Protein AF-A0A428URS4-F1 (afdb_monomer_lite)

Foldseek 3Di:
DDDDDDDDDDDDDDDDDDDDDDPPDPPDDDPPPDPDDDDDPDDDDDPDDPDPPPPPCPQVVVQVVCVVVVHGDPDGDDDCVVVVVVPDPDPPPD

Sequence (94 aa):
MIPPHSPSAKPIKTHETKPVENHIDDNLIDFDDTPAPVPAPAAAPVPAKPAPVEPVTKQSEIQTLLTSTGKPADGPLIDFTNDLKKELPSTTQQ

pLDDT: mean 70.39, std 11.13, range [43.47, 91.5]

Secondary structure (DSSP, 8-state):
--PPPPP-PPPP----PPPP-----S-PPPSS--PPPP-------PPPPPPP------HHHHHHHHHHTT---SSPPP-HHHHHHHHS------

Organism: NCBI:txid131363

Structure (mmCIF, N/CA/C/O backbone):
data_AF-A0A428URS4-F1
#
_entry.id   AF-A0A428URS4-F1
#
loop_
_atom_site.group_PDB
_atom_site.id
_atom_site.type_symbol
_atom_site.label_atom_id
_atom_site.label_alt_id
_atom_site.label_comp_id
_atom_site.label_asym_id
_atom_site.label_entity_id
_atom_site.label_seq_id
_atom_site.pdbx_PDB_ins_code
_atom_site.Cartn_x
_atom_site.Cartn_y
_atom_site.Cartn_z
_atom_site.occupancy
_atom_site.B_iso_or_equiv
_atom_site.auth_seq_id
_atom_site.auth_comp_id
_atom_site.auth_asym_id
_atom_site.auth_atom_id
_atom_site.pdbx_PDB_model_num
ATOM 1 N N . MET A 1 1 ? 38.561 -21.842 0.990 1.00 51.16 1 MET A N 1
ATOM 2 C CA . MET A 1 1 ? 39.292 -20.771 0.277 1.00 51.16 1 MET A CA 1
ATOM 3 C C . MET A 1 1 ? 38.346 -19.595 0.109 1.00 51.16 1 MET A C 1
ATOM 5 O O . MET A 1 1 ? 37.231 -19.824 -0.337 1.00 51.16 1 MET A O 1
ATOM 9 N N . ILE A 1 2 ? 38.751 -18.388 0.507 1.00 57.81 2 ILE A N 1
ATOM 10 C CA . ILE A 1 2 ? 37.961 -17.152 0.369 1.00 57.81 2 ILE A CA 1
ATOM 11 C C . ILE A 1 2 ? 38.681 -16.275 -0.672 1.00 57.81 2 ILE A C 1
ATOM 13 O O . ILE A 1 2 ? 39.903 -16.144 -0.562 1.00 57.81 2 ILE A O 1
ATOM 17 N N . PRO A 1 3 ? 37.999 -15.715 -1.689 1.00 65.25 3 PRO A N 1
ATOM 18 C CA . PRO A 1 3 ? 38.623 -14.790 -2.637 1.00 65.25 3 PRO A CA 1
ATOM 19 C C . PRO A 1 3 ? 39.042 -13.478 -1.946 1.00 65.25 3 PRO A C 1
ATOM 21 O O . PRO A 1 3 ? 38.308 -13.001 -1.081 1.00 65.25 3 PRO A O 1
ATOM 24 N N . PRO A 1 4 ? 40.182 -12.859 -2.307 1.00 69.62 4 PRO A N 1
ATOM 25 C CA . PRO A 1 4 ? 40.556 -11.565 -1.746 1.00 69.62 4 PRO A CA 1
ATOM 26 C C . PRO A 1 4 ? 39.610 -10.468 -2.250 1.00 69.62 4 PRO A C 1
ATOM 28 O O . PRO A 1 4 ? 39.309 -10.388 -3.440 1.00 69.62 4 PRO A O 1
ATOM 31 N N . HIS A 1 5 ? 39.170 -9.590 -1.350 1.00 61.25 5 HIS A N 1
ATOM 32 C CA . HIS A 1 5 ? 38.468 -8.366 -1.729 1.00 61.25 5 HIS A CA 1
ATOM 33 C C . HIS A 1 5 ? 39.480 -7.348 -2.278 1.00 61.25 5 HIS A C 1
ATOM 35 O O . HIS A 1 5 ? 40.431 -6.980 -1.588 1.00 61.25 5 HIS A O 1
ATOM 41 N N . SER A 1 6 ? 39.287 -6.882 -3.516 1.00 64.62 6 SER A N 1
ATOM 42 C CA . SER A 1 6 ? 40.034 -5.740 -4.058 1.00 64.62 6 SER A CA 1
ATOM 43 C C . SER A 1 6 ? 39.653 -4.456 -3.313 1.00 64.62 6 SER A C 1
ATOM 45 O O . SER A 1 6 ? 38.459 -4.201 -3.135 1.00 64.62 6 SER A O 1
ATOM 47 N N . PRO A 1 7 ? 40.613 -3.602 -2.917 1.00 68.94 7 PRO A N 1
ATOM 48 C CA . PRO A 1 7 ? 40.289 -2.275 -2.436 1.00 68.94 7 PRO A CA 1
ATOM 49 C C . PRO A 1 7 ? 40.116 -1.320 -3.624 1.00 68.94 7 PRO A C 1
ATOM 51 O O . PRO A 1 7 ? 40.767 -1.462 -4.657 1.00 68.94 7 PRO A O 1
ATOM 54 N N . SER A 1 8 ? 39.331 -0.269 -3.393 1.00 57.00 8 SER A N 1
ATOM 55 C CA . SER A 1 8 ? 39.307 0.991 -4.150 1.00 57.00 8 SER A CA 1
ATOM 56 C C . SER A 1 8 ? 38.220 1.137 -5.224 1.00 57.00 8 SER A C 1
ATOM 58 O O . SER A 1 8 ? 38.452 0.987 -6.420 1.00 57.00 8 SER A O 1
ATOM 60 N N . ALA A 1 9 ? 37.046 1.597 -4.785 1.00 63.44 9 ALA A N 1
ATOM 61 C CA . ALA A 1 9 ? 36.279 2.572 -5.554 1.00 63.44 9 ALA A CA 1
ATOM 62 C C . ALA A 1 9 ? 3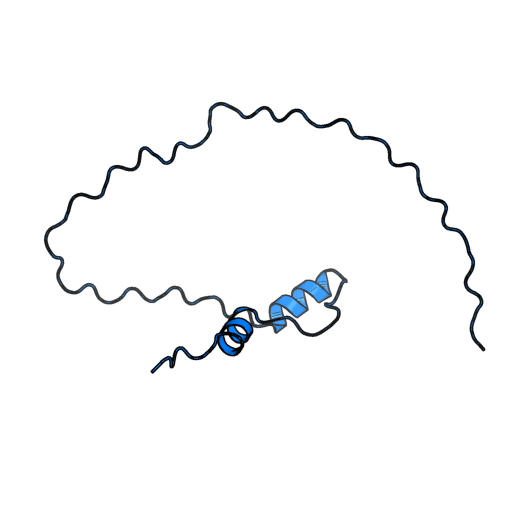6.648 3.973 -5.036 1.00 63.44 9 ALA A C 1
ATOM 64 O O . ALA A 1 9 ? 36.526 4.251 -3.843 1.00 63.44 9 ALA A O 1
ATOM 65 N N . LYS A 1 10 ? 37.148 4.847 -5.916 1.00 66.25 10 LYS A N 1
ATOM 66 C CA . LYS A 1 10 ? 37.402 6.259 -5.590 1.00 66.25 10 LYS A CA 1
ATOM 67 C C . LYS A 1 10 ? 36.056 6.996 -5.501 1.00 66.25 10 LYS A C 1
ATOM 69 O O . LYS A 1 10 ? 35.224 6.781 -6.384 1.00 66.25 10 LYS A O 1
ATOM 74 N N . PRO A 1 11 ? 35.829 7.872 -4.506 1.00 59.25 11 PRO A N 1
ATOM 75 C CA . PRO A 1 11 ? 34.612 8.667 -4.455 1.00 59.25 11 PRO A CA 1
ATOM 76 C C . PRO A 1 11 ? 34.584 9.646 -5.632 1.00 59.25 11 PRO A C 1
ATOM 78 O O . PRO A 1 11 ? 35.534 10.388 -5.891 1.00 59.25 11 PRO A O 1
ATOM 81 N N . ILE A 1 12 ? 33.479 9.599 -6.366 1.00 62.09 12 ILE A N 1
ATOM 82 C CA . ILE A 1 12 ? 33.143 10.503 -7.461 1.00 62.09 12 ILE A CA 1
ATOM 83 C C . ILE A 1 12 ? 32.886 11.879 -6.835 1.00 62.09 12 ILE A C 1
ATOM 85 O O . ILE A 1 12 ? 32.138 11.977 -5.864 1.00 62.09 12 ILE A O 1
ATOM 89 N N . LYS A 1 13 ? 33.522 12.939 -7.350 1.00 57.62 13 LYS A N 1
ATOM 90 C CA . LYS A 1 13 ? 33.259 14.314 -6.901 1.00 57.62 13 LYS A CA 1
ATOM 91 C C . LYS A 1 13 ? 31.799 14.662 -7.193 1.00 57.62 13 LYS A C 1
ATOM 93 O O . LYS A 1 13 ? 31.408 14.752 -8.353 1.00 57.62 13 LYS A O 1
ATOM 98 N N . THR A 1 14 ? 31.021 14.864 -6.138 1.00 59.94 14 THR A N 1
ATOM 99 C CA . THR A 1 14 ? 29.668 15.414 -6.201 1.00 59.94 14 THR A CA 1
ATOM 100 C C . THR A 1 14 ? 29.736 16.820 -6.791 1.00 59.94 14 THR A C 1
ATOM 102 O O . THR A 1 14 ? 30.395 17.695 -6.234 1.00 59.94 14 THR A O 1
ATOM 105 N N . HIS A 1 15 ? 29.096 17.035 -7.939 1.00 62.91 15 HIS A N 1
ATOM 106 C CA . HIS A 1 15 ? 28.843 18.378 -8.446 1.00 62.91 15 HIS A CA 1
ATOM 107 C C . HIS A 1 15 ? 27.792 19.033 -7.543 1.00 62.91 15 HIS A C 1
ATOM 109 O O . HIS A 1 15 ? 26.689 18.507 -7.411 1.00 62.91 15 HIS A O 1
ATOM 115 N N . GLU A 1 16 ? 28.135 20.158 -6.911 1.00 59.22 16 GLU A N 1
ATOM 116 C CA . GLU A 1 16 ? 27.172 20.998 -6.197 1.00 59.22 16 GLU A CA 1
ATOM 117 C C . GLU A 1 16 ? 26.128 21.523 -7.188 1.00 59.22 16 GLU A C 1
ATOM 119 O O . GLU A 1 16 ? 26.395 22.401 -8.012 1.00 59.22 16 GLU A O 1
ATOM 124 N N . THR A 1 17 ? 24.919 20.973 -7.124 1.00 64.31 17 THR A N 1
ATOM 125 C CA . THR A 1 17 ? 23.741 21.586 -7.732 1.00 64.31 17 THR A CA 1
ATOM 126 C C . THR A 1 17 ? 23.329 22.770 -6.867 1.00 64.31 17 THR A C 1
ATOM 128 O O . THR A 1 17 ? 23.053 22.600 -5.679 1.00 64.31 17 THR A O 1
ATOM 131 N N . LYS A 1 18 ? 23.295 23.970 -7.456 1.00 69.56 18 LYS A N 1
ATOM 132 C CA . LYS A 1 18 ? 22.771 25.169 -6.791 1.00 69.56 18 LYS A CA 1
ATOM 133 C C . LYS A 1 18 ? 21.330 24.916 -6.316 1.00 69.56 18 LYS A C 1
ATOM 135 O O . LYS A 1 18 ? 20.592 24.244 -7.041 1.00 69.56 18 LYS A O 1
ATOM 140 N N . PRO A 1 19 ? 20.914 25.446 -5.151 1.00 65.75 19 PRO A N 1
ATOM 141 C CA . PRO A 1 19 ? 19.531 25.342 -4.705 1.00 65.75 19 PRO A CA 1
ATOM 142 C C . PRO A 1 19 ? 18.605 25.974 -5.747 1.00 65.75 19 PRO A C 1
ATOM 144 O O . PRO A 1 19 ? 18.862 27.086 -6.208 1.00 65.75 19 PRO A O 1
ATOM 147 N N . VAL A 1 20 ? 17.553 25.255 -6.129 1.00 70.81 20 VAL A N 1
ATOM 148 C CA . VAL A 1 20 ? 16.448 25.816 -6.911 1.00 70.81 20 VAL A CA 1
ATOM 149 C C . VAL A 1 20 ? 15.686 26.778 -6.002 1.00 70.81 20 VAL A C 1
ATOM 151 O O . VAL A 1 20 ? 15.321 26.423 -4.883 1.00 70.81 20 VAL A O 1
ATOM 154 N N . GLU A 1 21 ? 15.489 28.007 -6.466 1.00 70.88 21 GLU A N 1
ATOM 155 C CA . GLU A 1 21 ? 14.704 29.026 -5.775 1.00 70.88 21 GLU A CA 1
ATOM 156 C C . GLU A 1 21 ? 13.217 28.653 -5.846 1.00 70.88 21 GLU A C 1
ATOM 158 O O . GLU A 1 21 ? 12.619 28.661 -6.924 1.00 70.88 21 GLU A O 1
ATOM 163 N N . ASN A 1 22 ? 12.627 28.291 -4.704 1.00 64.94 22 ASN A N 1
ATOM 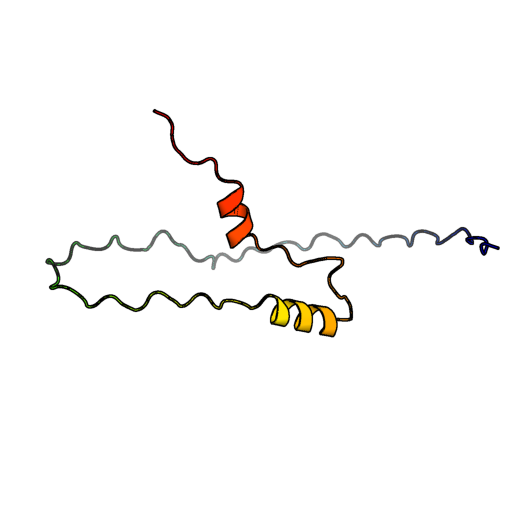164 C CA . ASN A 1 22 ? 11.195 28.020 -4.601 1.00 64.94 22 ASN A CA 1
ATOM 165 C C . ASN A 1 22 ? 10.422 29.335 -4.773 1.00 64.94 22 ASN A C 1
ATOM 167 O O . ASN A 1 22 ? 10.314 30.121 -3.834 1.00 64.94 22 ASN A O 1
ATOM 171 N N . HIS A 1 23 ? 9.871 29.554 -5.964 1.00 66.25 23 HIS A N 1
ATOM 172 C CA . HIS A 1 23 ? 8.831 30.552 -6.177 1.00 66.25 23 HIS A CA 1
ATOM 173 C C . HIS A 1 23 ? 7.520 29.955 -5.667 1.00 66.25 23 HIS A C 1
ATOM 175 O O . HIS A 1 23 ? 6.920 29.098 -6.310 1.00 66.25 23 HIS A O 1
ATOM 181 N N . ILE A 1 24 ? 7.139 30.331 -4.449 1.00 71.25 24 ILE A N 1
ATOM 182 C CA . ILE A 1 24 ? 5.831 29.999 -3.886 1.00 71.25 24 ILE A CA 1
ATOM 183 C C . ILE A 1 24 ? 4.849 30.984 -4.519 1.00 71.25 24 ILE A C 1
ATOM 185 O O . ILE A 1 24 ? 4.851 32.158 -4.164 1.00 71.25 24 ILE A O 1
ATOM 189 N N . ASP A 1 25 ? 4.097 30.533 -5.521 1.00 71.31 25 ASP A N 1
ATOM 190 C CA . ASP A 1 25 ? 3.072 31.354 -6.162 1.00 71.31 25 ASP A CA 1
ATOM 191 C C . ASP A 1 25 ? 1.970 31.700 -5.146 1.00 71.31 25 ASP A C 1
ATOM 193 O O . ASP A 1 25 ? 1.530 30.830 -4.394 1.00 71.31 25 ASP A O 1
ATOM 197 N N . ASP A 1 26 ? 1.451 32.931 -5.178 1.00 66.88 26 ASP A N 1
ATOM 198 C CA . ASP A 1 26 ? 0.351 33.420 -4.319 1.00 66.88 26 ASP A CA 1
ATOM 199 C C . ASP A 1 26 ? -0.998 32.684 -4.532 1.00 66.88 26 ASP A C 1
ATOM 201 O O . ASP A 1 26 ? -2.019 33.049 -3.957 1.00 66.88 26 ASP A O 1
ATOM 205 N N . ASN A 1 27 ? -1.021 31.620 -5.340 1.00 69.38 27 ASN A N 1
ATOM 206 C CA . ASN A 1 27 ? -2.176 30.748 -5.577 1.00 69.38 27 ASN A CA 1
ATOM 207 C C . ASN A 1 27 ? -2.252 29.583 -4.568 1.00 69.38 27 ASN A C 1
ATOM 209 O O . ASN A 1 27 ? -2.699 28.485 -4.913 1.00 69.38 27 ASN A O 1
ATOM 213 N N . LEU A 1 28 ? -1.772 29.777 -3.338 1.00 80.12 28 LEU A N 1
ATOM 214 C CA . LEU A 1 28 ? -1.917 28.776 -2.284 1.00 80.12 28 LEU A CA 1
ATOM 215 C C . LEU A 1 28 ? -3.387 28.694 -1.855 1.00 80.12 28 LEU A C 1
ATOM 217 O O . LEU A 1 28 ? -4.040 29.707 -1.625 1.00 80.12 28 LEU A O 1
ATOM 221 N N . ILE A 1 29 ? -3.904 27.468 -1.777 1.00 76.25 29 ILE A N 1
ATOM 222 C CA . ILE A 1 29 ? -5.271 27.184 -1.328 1.00 76.25 29 ILE A CA 1
ATOM 223 C C . ILE A 1 29 ? -5.400 27.629 0.132 1.00 76.25 29 ILE A C 1
ATOM 225 O O . ILE A 1 29 ? -4.728 27.073 1.002 1.00 76.25 29 ILE A O 1
ATOM 229 N N . ASP A 1 30 ? -6.266 28.610 0.382 1.00 72.56 30 ASP A N 1
ATOM 230 C CA . ASP A 1 30 ? -6.627 29.051 1.727 1.00 72.56 30 ASP A CA 1
ATOM 231 C C . ASP A 1 30 ? -7.742 28.149 2.280 1.00 72.56 30 ASP A C 1
ATOM 233 O O . ASP A 1 30 ? -8.796 27.983 1.661 1.00 72.56 30 ASP A O 1
ATOM 237 N N . PHE A 1 31 ? -7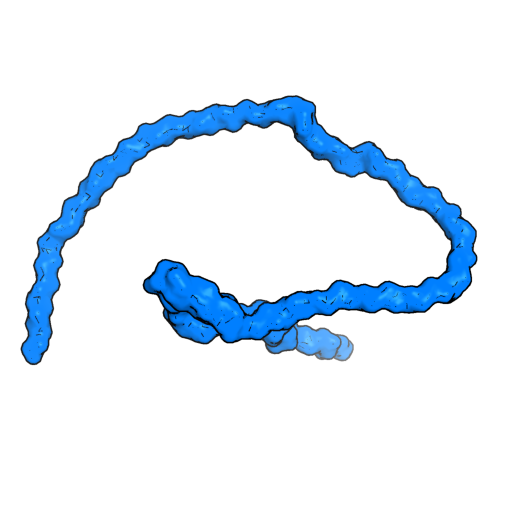.483 27.506 3.418 1.00 72.19 31 PHE A N 1
ATOM 238 C CA . PHE A 1 31 ? -8.414 26.570 4.055 1.00 72.19 31 PHE A CA 1
ATOM 239 C C . PHE A 1 31 ? -9.297 27.241 5.113 1.00 72.19 31 PHE A C 1
ATOM 241 O O . PHE A 1 31 ? -10.177 26.575 5.660 1.00 72.19 31 PHE A O 1
ATOM 248 N N . ASP A 1 32 ? -9.099 28.532 5.393 1.00 69.19 32 ASP A N 1
ATOM 249 C CA . ASP A 1 32 ? -9.886 29.244 6.404 1.00 69.19 32 ASP A CA 1
ATOM 250 C C . ASP A 1 32 ? -11.275 29.689 5.904 1.00 69.19 32 ASP A C 1
ATOM 252 O O . ASP A 1 32 ? -12.130 30.039 6.717 1.00 69.19 32 ASP A O 1
ATOM 256 N N . ASP A 1 33 ? -11.570 29.596 4.600 1.00 65.06 33 ASP A N 1
ATOM 257 C CA . ASP A 1 33 ? -12.872 29.993 4.030 1.00 65.06 33 ASP A CA 1
ATOM 258 C C . ASP A 1 33 ? -13.894 28.837 3.957 1.00 65.06 33 ASP A C 1
ATOM 260 O O . ASP A 1 33 ? -14.735 28.752 3.058 1.00 65.06 33 ASP A O 1
ATOM 264 N N . THR A 1 34 ? -13.834 27.893 4.903 1.00 69.06 34 THR A N 1
ATOM 265 C CA . THR A 1 34 ? -14.927 26.927 5.095 1.00 69.06 34 THR A CA 1
ATOM 266 C C . THR A 1 34 ? -15.971 27.498 6.056 1.00 69.06 34 THR A C 1
ATOM 268 O O . THR A 1 34 ? -15.700 27.588 7.257 1.00 69.06 34 THR A O 1
ATOM 271 N N . PRO A 1 35 ? -17.186 27.856 5.595 1.00 66.06 35 PRO A N 1
ATOM 272 C CA . PRO A 1 35 ? -18.234 28.303 6.500 1.00 66.06 35 PRO A CA 1
ATOM 273 C C . PRO A 1 35 ? -18.614 27.166 7.452 1.00 66.06 35 PRO A C 1
ATOM 275 O O . PRO A 1 35 ? -18.865 26.033 7.030 1.00 66.06 35 PRO A O 1
ATOM 278 N N . ALA A 1 36 ? -18.666 27.475 8.750 1.00 68.75 36 ALA A N 1
ATOM 279 C CA . ALA A 1 36 ? -19.061 26.517 9.774 1.00 68.75 36 ALA A CA 1
ATOM 280 C C . ALA A 1 36 ? -20.457 25.936 9.456 1.00 68.75 36 ALA A C 1
ATOM 282 O O . ALA A 1 36 ? -21.375 26.693 9.120 1.00 68.75 36 ALA A O 1
ATOM 283 N N . PRO A 1 37 ? -20.651 24.608 9.553 1.00 64.62 37 PRO A N 1
ATOM 284 C CA . PRO A 1 37 ? -21.919 23.986 9.203 1.00 64.62 37 PRO A CA 1
ATOM 285 C C . PRO A 1 37 ? -23.036 24.469 10.138 1.00 64.62 37 PRO A C 1
ATOM 287 O O . PRO A 1 37 ? -22.948 24.356 11.361 1.00 64.62 37 PRO A O 1
ATOM 290 N N . VAL A 1 38 ? -24.107 25.001 9.546 1.00 66.62 38 VAL A N 1
ATOM 291 C CA . VAL A 1 38 ? -25.330 25.398 10.257 1.00 66.62 38 VAL A CA 1
ATOM 292 C C . VAL A 1 38 ? -26.023 24.135 10.794 1.00 66.62 38 VAL A C 1
ATOM 294 O O . VAL A 1 38 ? -26.131 23.156 10.049 1.00 66.62 38 VAL A O 1
ATOM 297 N N . PRO A 1 39 ? -26.526 24.109 12.045 1.00 58.50 39 PRO A N 1
ATOM 298 C CA . PRO A 1 39 ? -27.201 22.928 12.576 1.00 58.50 39 PRO A CA 1
ATOM 299 C C . PRO A 1 39 ? -28.483 22.631 11.785 1.00 58.50 39 PRO A C 1
ATOM 301 O O . PRO A 1 39 ? -29.427 23.421 11.793 1.00 58.50 39 PRO A O 1
ATOM 304 N N . ALA A 1 40 ? -28.519 21.491 11.094 1.00 61.75 40 ALA A N 1
ATOM 305 C CA . ALA A 1 40 ? -29.710 21.000 10.403 1.00 61.75 40 ALA A CA 1
ATOM 306 C C . ALA A 1 40 ? -30.682 20.313 11.391 1.00 61.75 40 ALA A C 1
ATOM 308 O O . ALA A 1 40 ? -30.229 19.744 12.390 1.00 61.75 40 ALA A O 1
ATOM 309 N N . PRO A 1 41 ? -32.008 20.315 11.136 1.00 59.03 41 PRO A N 1
ATOM 310 C CA . PRO A 1 41 ? -32.972 19.585 11.961 1.00 59.03 41 PRO A CA 1
ATOM 311 C C . PRO A 1 41 ? -32.659 18.083 11.981 1.00 59.03 41 PRO A C 1
ATOM 313 O O . PRO A 1 41 ? -32.248 17.522 10.965 1.00 59.03 41 PRO A O 1
ATOM 316 N N . ALA A 1 42 ? -32.867 17.440 13.135 1.00 58.69 42 ALA A N 1
ATOM 317 C CA . ALA A 1 42 ? -32.527 16.039 13.378 1.00 58.69 42 ALA A CA 1
ATOM 318 C C . ALA A 1 42 ? -33.085 15.104 12.288 1.00 58.69 42 ALA A C 1
ATOM 320 O O . ALA A 1 42 ? -34.297 14.931 12.150 1.00 58.69 42 ALA A O 1
ATOM 321 N N . ALA A 1 43 ? -32.179 14.503 11.516 1.00 59.38 43 ALA A N 1
ATOM 322 C CA . ALA A 1 43 ? -32.513 13.537 10.483 1.00 59.38 43 ALA A CA 1
ATOM 323 C C . ALA A 1 43 ? -32.960 12.203 11.105 1.00 59.38 43 ALA A C 1
ATOM 325 O O . ALA A 1 43 ? -32.371 11.719 12.074 1.00 59.38 43 ALA A O 1
ATOM 326 N N . ALA A 1 44 ? -33.993 11.602 10.511 1.00 64.81 44 ALA A N 1
ATOM 327 C CA . ALA A 1 44 ? -34.407 10.220 10.749 1.00 64.81 44 ALA A CA 1
ATOM 328 C C . ALA A 1 44 ? -33.229 9.235 10.545 1.00 64.81 44 ALA A C 1
ATOM 330 O O . ALA A 1 44 ? -32.259 9.593 9.871 1.00 64.81 44 ALA A O 1
ATOM 331 N N . PRO A 1 45 ? -33.289 8.000 11.091 1.00 52.94 45 PRO A N 1
ATOM 332 C CA . PRO A 1 45 ? -32.148 7.090 11.116 1.00 52.94 45 PRO A CA 1
ATOM 333 C C . PRO A 1 45 ? -31.682 6.791 9.692 1.00 52.94 45 PRO A C 1
ATOM 335 O O . PRO A 1 45 ? -32.372 6.127 8.919 1.00 52.94 45 PRO A O 1
ATOM 338 N N . VAL A 1 46 ? -30.510 7.309 9.341 1.00 60.62 46 VAL A N 1
ATOM 339 C CA . VAL A 1 46 ? -29.863 7.025 8.064 1.00 60.62 46 VAL A CA 1
ATOM 340 C C . VAL A 1 46 ? -29.332 5.593 8.157 1.00 60.62 46 VAL A C 1
ATOM 342 O O . VAL A 1 46 ? -28.589 5.303 9.100 1.00 60.62 46 VAL A O 1
ATOM 345 N N . PRO A 1 47 ? -29.693 4.668 7.248 1.00 61.97 47 PRO A N 1
ATOM 346 C CA . PRO A 1 47 ? -29.070 3.353 7.230 1.0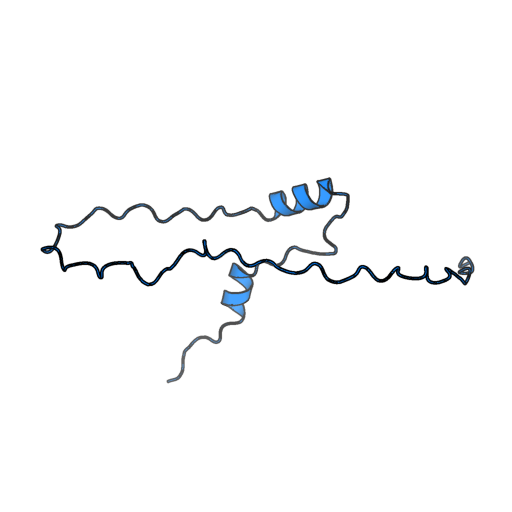0 61.97 47 PRO A CA 1
ATOM 347 C C . PRO A 1 47 ? -27.561 3.540 7.060 1.00 61.97 47 PRO A C 1
ATOM 349 O O . PRO A 1 47 ? -27.115 4.294 6.193 1.00 61.97 47 PRO A O 1
ATOM 352 N N . ALA A 1 48 ? -26.792 2.903 7.944 1.00 63.81 48 ALA A N 1
ATOM 353 C CA . ALA A 1 48 ? -25.347 3.051 8.010 1.00 63.81 48 ALA A CA 1
ATOM 354 C C . ALA A 1 48 ? -24.731 2.849 6.619 1.00 63.81 48 ALA A C 1
ATOM 356 O O . ALA A 1 48 ? -24.824 1.771 6.029 1.00 63.81 48 ALA A O 1
ATOM 357 N N . LYS A 1 49 ? -24.103 3.906 6.095 1.00 60.88 49 LYS A N 1
ATOM 358 C CA . LYS A 1 49 ? -23.225 3.814 4.930 1.00 60.88 49 LYS A CA 1
ATOM 359 C C . LYS A 1 49 ? -22.191 2.720 5.232 1.00 60.88 49 LYS A C 1
ATOM 361 O O . LYS A 1 49 ? -21.585 2.785 6.304 1.00 60.88 49 LYS A O 1
ATOM 366 N N . PRO A 1 50 ? -21.982 1.731 4.343 1.00 61.72 50 PRO A N 1
ATOM 367 C CA . PRO A 1 50 ? -20.928 0.747 4.535 1.00 61.72 50 PRO A CA 1
ATOM 368 C C . PRO A 1 50 ? -19.613 1.481 4.789 1.00 61.72 50 PRO A C 1
ATOM 370 O O . PRO A 1 50 ? -19.268 2.401 4.039 1.00 61.72 50 PRO A O 1
ATOM 373 N N . ALA A 1 51 ? -18.918 1.116 5.867 1.00 66.44 51 ALA A N 1
ATOM 374 C CA . ALA A 1 51 ? -17.567 1.601 6.103 1.00 66.44 51 ALA A CA 1
ATOM 375 C C . ALA A 1 51 ? -16.729 1.331 4.840 1.00 66.44 51 ALA A C 1
ATOM 377 O O . ALA A 1 51 ? -16.922 0.277 4.220 1.00 66.44 51 ALA A O 1
ATOM 378 N N . PRO A 1 52 ? -15.839 2.252 4.423 1.00 60.97 52 PRO A N 1
ATOM 379 C CA . PRO A 1 52 ? -14.868 1.951 3.384 1.00 60.97 52 PRO A CA 1
ATOM 380 C C . PRO A 1 52 ? -14.185 0.638 3.751 1.00 60.97 52 PRO A C 1
ATOM 382 O O . PRO A 1 52 ? -13.596 0.519 4.823 1.00 60.97 52 PRO A O 1
ATOM 385 N N . VAL A 1 53 ? -14.352 -0.372 2.901 1.00 59.97 53 VAL A N 1
ATOM 386 C CA . VAL A 1 53 ? -13.639 -1.632 3.057 1.00 59.97 53 VAL A CA 1
ATOM 387 C C . VAL A 1 53 ? -12.190 -1.263 2.795 1.00 59.97 53 VAL A C 1
ATOM 389 O O . VAL A 1 53 ? -11.825 -1.014 1.645 1.00 59.97 53 VAL A O 1
ATOM 392 N N . GLU A 1 54 ? -11.396 -1.103 3.854 1.00 58.38 54 GLU A N 1
ATOM 393 C CA . GLU A 1 54 ? -9.960 -0.922 3.695 1.00 58.38 54 GLU A CA 1
ATOM 394 C C . GLU A 1 54 ? -9.482 -2.067 2.803 1.00 58.38 54 GLU A C 1
ATOM 396 O O . GLU A 1 54 ? -9.826 -3.228 3.074 1.00 58.38 54 GLU A O 1
ATOM 401 N N . PRO A 1 55 ? -8.778 -1.782 1.694 1.00 56.50 55 PRO A N 1
ATOM 402 C CA . PRO A 1 55 ? -8.203 -2.848 0.913 1.00 56.50 55 PRO A CA 1
ATOM 403 C C . PRO A 1 55 ? -7.251 -3.555 1.863 1.00 56.50 55 PRO A C 1
ATOM 405 O O . PRO A 1 55 ? -6.221 -3.012 2.253 1.00 56.50 55 PRO A O 1
ATOM 408 N N . VAL A 1 56 ? -7.633 -4.762 2.274 1.00 59.47 56 VAL A N 1
ATOM 409 C CA . VAL A 1 56 ? -6.719 -5.723 2.867 1.00 59.47 56 VAL A CA 1
ATOM 410 C C . VAL A 1 56 ? -5.741 -6.018 1.743 1.00 59.47 56 VAL A C 1
ATOM 412 O O . VAL A 1 56 ? -5.946 -6.946 0.959 1.00 59.47 56 VAL A O 1
ATOM 415 N N . THR A 1 57 ? -4.740 -5.157 1.575 1.00 59.62 57 THR A N 1
ATOM 416 C CA . THR A 1 57 ? -3.607 -5.369 0.692 1.00 59.62 57 THR A CA 1
ATOM 417 C C . THR A 1 57 ? -2.906 -6.572 1.276 1.00 59.62 57 THR A C 1
ATOM 419 O O . THR A 1 57 ? -2.105 -6.501 2.206 1.00 59.62 57 THR A O 1
ATOM 422 N N . LYS A 1 58 ? -3.333 -7.737 0.788 1.00 70.69 58 LYS A N 1
ATOM 423 C CA . LYS A 1 58 ? -2.776 -9.031 1.137 1.00 70.69 58 LYS A CA 1
ATOM 424 C C . LYS A 1 58 ? -1.285 -8.864 0.930 1.00 70.69 58 LYS A C 1
ATOM 426 O O . LYS A 1 58 ? -0.869 -8.540 -0.177 1.00 70.69 58 LYS A O 1
ATOM 431 N N . GLN A 1 59 ? -0.483 -9.049 1.971 1.00 76.50 59 GLN A N 1
ATOM 432 C CA . GLN A 1 59 ? 0.973 -8.872 1.929 1.00 76.50 59 GLN A CA 1
ATOM 433 C C . GLN A 1 59 ? 1.635 -9.544 0.704 1.00 76.50 59 GLN A C 1
ATOM 435 O O . GLN A 1 59 ? 2.710 -9.137 0.272 1.00 76.50 59 GLN A O 1
ATOM 440 N N . SER A 1 60 ? 0.985 -10.555 0.119 1.00 79.88 60 SER A N 1
ATOM 441 C CA . SER A 1 60 ? 1.330 -11.182 -1.159 1.00 79.88 60 SER A CA 1
ATOM 442 C C . SER A 1 60 ? 1.393 -10.226 -2.359 1.00 79.88 60 SER A C 1
ATOM 444 O O . SER A 1 60 ? 2.268 -10.374 -3.207 1.00 79.88 60 SER A O 1
ATOM 446 N N . GLU A 1 61 ? 0.486 -9.257 -2.467 1.00 86.44 61 GLU A N 1
ATOM 447 C CA . GLU A 1 61 ? 0.445 -8.294 -3.574 1.00 86.44 61 GLU A CA 1
ATOM 448 C C . GLU A 1 61 ? 1.632 -7.332 -3.500 1.00 86.44 61 GLU A C 1
ATOM 450 O O . GLU A 1 61 ? 2.352 -7.155 -4.479 1.00 86.44 61 GLU A O 1
ATOM 455 N N . ILE A 1 62 ? 1.914 -6.808 -2.306 1.00 84.75 62 ILE A N 1
ATOM 456 C CA . ILE A 1 62 ? 3.071 -5.940 -2.064 1.00 84.75 62 ILE A CA 1
ATOM 457 C C . ILE A 1 62 ? 4.376 -6.707 -2.326 1.00 84.75 62 ILE A C 1
ATOM 459 O O . ILE A 1 62 ? 5.264 -6.192 -2.999 1.00 84.75 62 ILE A O 1
ATOM 463 N N . GLN A 1 63 ? 4.482 -7.965 -1.881 1.00 84.25 63 GLN A N 1
ATOM 464 C CA . GLN A 1 63 ? 5.633 -8.821 -2.203 1.00 84.25 63 GLN A CA 1
ATOM 465 C C . GLN A 1 63 ? 5.793 -9.046 -3.711 1.00 84.25 63 GLN A C 1
ATOM 467 O O . GLN A 1 63 ? 6.913 -9.005 -4.221 1.00 84.25 63 GLN A O 1
ATOM 472 N N . THR A 1 64 ? 4.688 -9.246 -4.432 1.00 89.06 64 THR A N 1
ATOM 473 C CA . THR A 1 64 ? 4.700 -9.412 -5.893 1.00 89.06 64 THR A CA 1
ATOM 474 C C . THR A 1 64 ? 5.214 -8.148 -6.579 1.00 89.06 64 THR A C 1
ATOM 476 O O . THR A 1 64 ? 6.098 -8.227 -7.433 1.00 89.06 64 THR A O 1
ATOM 479 N N . LEU A 1 65 ? 4.734 -6.974 -6.160 1.00 89.50 65 LEU A N 1
ATOM 480 C CA . LEU A 1 65 ? 5.197 -5.688 -6.679 1.00 89.50 65 LEU A CA 1
ATOM 481 C C . LEU A 1 65 ? 6.684 -5.466 -6.385 1.00 89.50 65 LEU A C 1
ATOM 483 O O . LEU A 1 65 ? 7.442 -5.176 -7.307 1.00 89.50 65 LEU A O 1
ATOM 487 N N . LEU A 1 66 ? 7.139 -5.683 -5.150 1.00 88.69 66 LEU A N 1
ATOM 488 C CA . LEU A 1 66 ? 8.556 -5.547 -4.788 1.00 88.69 66 LEU A CA 1
ATOM 489 C C . LEU A 1 66 ? 9.445 -6.491 -5.606 1.00 88.69 66 LEU A C 1
ATOM 491 O O . LEU A 1 66 ? 10.458 -6.067 -6.163 1.00 88.69 66 LEU A O 1
ATOM 495 N N . THR A 1 67 ? 9.012 -7.738 -5.789 1.00 87.94 67 THR A N 1
ATOM 496 C CA . THR A 1 67 ? 9.715 -8.709 -6.638 1.00 87.94 67 THR A CA 1
ATOM 497 C C . THR A 1 67 ? 9.793 -8.229 -8.090 1.00 87.94 67 THR A C 1
ATOM 499 O O . THR A 1 67 ? 10.847 -8.338 -8.715 1.00 87.94 67 THR A O 1
ATOM 502 N N . SER A 1 68 ? 8.724 -7.618 -8.614 1.00 91.50 68 SER A N 1
ATOM 503 C CA . SER A 1 68 ? 8.698 -7.063 -9.976 1.00 91.50 68 SER A CA 1
ATOM 504 C C . SER A 1 68 ? 9.663 -5.887 -10.183 1.00 91.50 68 SER A C 1
ATOM 506 O O . SER A 1 68 ? 10.162 -5.701 -11.289 1.00 91.50 68 SER A O 1
ATOM 508 N N . THR A 1 69 ? 10.006 -5.141 -9.123 1.00 89.25 69 THR A N 1
ATOM 509 C CA . THR A 1 69 ? 11.023 -4.071 -9.183 1.00 89.25 69 THR A CA 1
ATOM 510 C C . THR A 1 69 ? 12.464 -4.598 -9.228 1.00 89.25 69 THR A C 1
ATOM 512 O O . THR A 1 69 ? 13.411 -3.814 -9.297 1.00 89.25 69 THR A O 1
ATOM 515 N N . GLY A 1 70 ? 12.655 -5.922 -9.153 1.00 87.31 70 GLY A N 1
ATOM 516 C CA . GLY A 1 70 ? 13.970 -6.558 -9.053 1.00 87.31 70 GLY A CA 1
ATOM 517 C C . GLY A 1 70 ? 14.627 -6.401 -7.679 1.00 87.31 70 GLY A C 1
ATOM 518 O O . GLY A 1 70 ? 15.774 -6.809 -7.500 1.00 87.31 70 GLY A O 1
ATOM 519 N N . LYS A 1 71 ? 13.913 -5.820 -6.706 1.00 83.75 71 LYS A N 1
ATOM 520 C CA . LYS A 1 71 ? 14.342 -5.670 -5.314 1.00 83.75 71 LYS A CA 1
ATOM 521 C C . LYS A 1 71 ? 13.309 -6.314 -4.391 1.00 83.75 71 LYS A C 1
ATOM 523 O O . LYS A 1 71 ? 12.426 -5.618 -3.889 1.00 83.75 71 LYS A O 1
ATOM 528 N N . PRO A 1 72 ? 13.381 -7.641 -4.184 1.00 83.25 72 PRO A N 1
ATOM 529 C CA . PRO A 1 72 ? 12.561 -8.271 -3.161 1.00 83.25 72 PRO A CA 1
ATOM 530 C C . PRO A 1 72 ? 12.855 -7.629 -1.799 1.00 83.25 72 PRO A C 1
ATOM 532 O O . PRO A 1 72 ? 13.961 -7.137 -1.562 1.00 83.25 72 PRO A O 1
ATOM 535 N N . ALA A 1 73 ? 11.859 -7.619 -0.913 1.00 84.44 73 ALA A N 1
ATOM 536 C CA . ALA A 1 73 ? 12.071 -7.182 0.462 1.00 84.44 73 ALA A CA 1
ATOM 537 C C . ALA A 1 73 ? 13.127 -8.068 1.136 1.00 84.44 73 ALA A C 1
ATOM 539 O O . ALA A 1 73 ? 13.094 -9.292 0.997 1.00 84.44 73 ALA A O 1
ATOM 540 N N . ASP A 1 74 ? 14.035 -7.450 1.887 1.00 83.19 74 ASP A N 1
ATOM 541 C CA . ASP A 1 74 ? 14.956 -8.170 2.761 1.00 83.19 74 ASP A CA 1
ATOM 542 C C . ASP A 1 74 ? 14.235 -8.487 4.078 1.00 83.19 74 ASP A C 1
ATOM 544 O O . ASP A 1 74 ? 14.298 -7.736 5.051 1.00 83.19 74 ASP A O 1
ATOM 548 N N . GLY A 1 75 ? 13.434 -9.555 4.050 1.00 84.31 75 GLY A N 1
ATOM 549 C CA . GLY A 1 75 ? 12.648 -10.023 5.191 1.00 84.31 75 GLY A CA 1
ATOM 550 C C . GLY A 1 75 ? 11.127 -9.874 5.041 1.00 84.31 75 GLY A C 1
ATOM 551 O O . GLY A 1 75 ? 10.623 -9.452 3.996 1.00 84.31 75 GLY A O 1
ATOM 552 N N . PRO A 1 76 ? 10.366 -10.288 6.074 1.00 86.81 76 PRO A N 1
ATOM 553 C CA . PRO A 1 76 ? 8.909 -10.234 6.057 1.00 86.81 76 PRO A CA 1
ATOM 554 C C . PRO A 1 76 ? 8.404 -8.788 6.057 1.00 86.81 76 PRO A C 1
ATOM 556 O O . PRO A 1 76 ? 8.967 -7.915 6.716 1.00 86.81 76 PRO A O 1
ATOM 559 N N . LEU A 1 77 ? 7.301 -8.541 5.349 1.00 87.38 77 LEU A N 1
ATOM 560 C CA . LEU A 1 77 ? 6.639 -7.239 5.380 1.00 87.38 77 LEU A CA 1
ATOM 561 C C . LEU A 1 77 ? 6.037 -6.977 6.763 1.00 87.38 77 LEU A C 1
ATOM 563 O O . LEU A 1 77 ? 5.304 -7.812 7.297 1.00 87.38 77 LEU A O 1
ATOM 567 N N . ILE A 1 78 ? 6.325 -5.800 7.314 1.00 87.12 78 ILE A N 1
ATOM 568 C CA . ILE A 1 78 ? 5.781 -5.358 8.599 1.00 87.12 78 ILE A CA 1
ATOM 569 C C . ILE A 1 78 ? 4.319 -4.945 8.409 1.00 87.12 78 ILE A C 1
ATOM 571 O O . ILE A 1 78 ? 3.995 -4.147 7.530 1.00 87.12 78 ILE A O 1
ATOM 575 N N . ASP A 1 79 ? 3.435 -5.485 9.248 1.00 85.06 79 ASP A N 1
ATOM 576 C CA . ASP A 1 79 ? 2.031 -5.083 9.330 1.00 85.06 79 ASP A CA 1
ATOM 577 C C . ASP A 1 79 ? 1.838 -4.132 10.508 1.00 85.06 79 ASP A C 1
ATOM 579 O O . ASP A 1 79 ? 1.514 -4.555 11.619 1.00 85.06 79 ASP A O 1
ATOM 583 N N . PHE A 1 80 ? 2.033 -2.839 10.256 1.00 85.06 80 PHE A N 1
ATOM 584 C CA . PHE A 1 80 ? 1.902 -1.809 11.286 1.00 85.06 80 PHE A CA 1
ATOM 585 C C . PHE A 1 80 ? 0.512 -1.795 11.941 1.00 85.06 80 PHE A C 1
ATOM 587 O O . PHE A 1 80 ? 0.402 -1.482 13.123 1.00 85.06 80 PHE A O 1
ATOM 594 N N . THR A 1 81 ? -0.546 -2.193 11.227 1.00 83.81 81 THR A N 1
ATOM 595 C CA . THR A 1 81 ? -1.918 -2.227 11.755 1.00 83.81 81 THR A CA 1
ATOM 596 C C . THR A 1 81 ? -2.079 -3.278 12.846 1.00 83.81 81 THR A C 1
ATOM 598 O O . THR A 1 81 ? -2.751 -3.040 13.851 1.00 83.81 81 THR A O 1
ATOM 601 N N . ASN A 1 82 ? -1.491 -4.459 12.654 1.00 82.62 82 ASN A N 1
ATOM 602 C CA . ASN A 1 82 ? -1.526 -5.524 13.652 1.00 82.62 82 ASN A CA 1
ATOM 603 C C . ASN A 1 82 ? -0.431 -5.378 14.712 1.00 82.62 82 ASN A C 1
ATOM 605 O O . ASN A 1 82 ? -0.654 -5.792 15.845 1.00 82.62 82 ASN A O 1
ATOM 609 N N . ASP A 1 83 ? 0.715 -4.790 14.376 1.00 83.50 83 ASP A N 1
ATOM 610 C CA . ASP A 1 83 ? 1.819 -4.590 15.319 1.00 83.50 83 ASP A CA 1
ATOM 611 C C . ASP A 1 83 ? 1.487 -3.516 16.364 1.00 83.50 83 ASP A C 1
ATOM 613 O O . ASP A 1 83 ? 1.632 -3.744 17.564 1.00 83.50 83 ASP A O 1
ATOM 617 N N . LEU A 1 84 ? 0.876 -2.401 15.942 1.00 84.62 84 LEU A N 1
ATOM 618 C CA . LEU A 1 84 ? 0.401 -1.358 16.860 1.00 84.62 84 LEU A CA 1
ATOM 619 C C . LEU A 1 84 ? -0.638 -1.883 17.858 1.00 84.62 84 LEU A C 1
ATOM 621 O O . LEU A 1 84 ? -0.654 -1.466 19.009 1.00 84.62 84 LEU A O 1
ATOM 625 N N . LYS A 1 85 ? -1.488 -2.833 17.457 1.00 83.00 85 LYS A N 1
ATOM 626 C CA . LYS A 1 85 ? -2.470 -3.450 18.367 1.00 83.00 85 LYS A CA 1
ATOM 627 C C . LYS A 1 85 ? -1.826 -4.334 19.435 1.00 83.00 85 LYS A C 1
ATOM 629 O O . LYS A 1 85 ? -2.462 -4.586 20.453 1.00 83.00 85 LYS A O 1
ATOM 634 N N . LYS A 1 86 ? -0.612 -4.834 19.194 1.00 81.06 86 LYS A N 1
ATOM 635 C CA . LYS A 1 86 ? 0.133 -5.679 20.139 1.00 81.06 86 LYS A CA 1
ATOM 636 C C . LYS A 1 86 ? 0.966 -4.854 21.116 1.00 81.06 86 LYS A C 1
ATOM 638 O O . LYS A 1 86 ? 1.115 -5.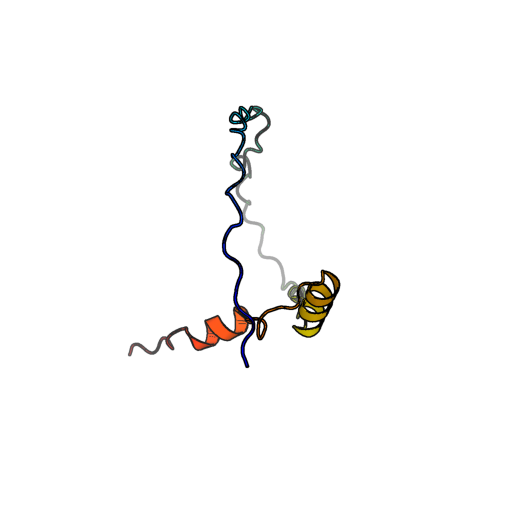265 22.259 1.00 81.06 86 LYS A O 1
ATOM 643 N N . GLU A 1 87 ? 1.487 -3.716 20.664 1.00 71.25 87 GLU A N 1
ATOM 644 C CA . GLU A 1 87 ? 2.379 -2.835 21.434 1.00 71.25 87 GLU A CA 1
ATOM 645 C C . GLU A 1 87 ? 1.631 -1.804 22.300 1.00 71.25 87 GLU A C 1
ATOM 647 O O . GLU A 1 87 ? 2.234 -1.129 23.134 1.00 71.25 87 GLU A O 1
ATOM 652 N N . LEU A 1 88 ? 0.311 -1.661 22.141 1.00 72.50 88 LEU A N 1
ATOM 653 C CA . LEU A 1 88 ? -0.475 -0.785 23.007 1.00 72.50 88 LEU A CA 1
ATOM 654 C C . LEU A 1 88 ? -0.673 -1.441 24.383 1.00 72.50 88 LEU A C 1
ATOM 656 O O . LEU A 1 88 ? -1.238 -2.537 24.457 1.00 72.50 88 LEU A O 1
ATOM 660 N N . PRO A 1 89 ? -0.271 -0.787 25.491 1.00 73.44 89 PRO A N 1
ATOM 661 C CA . PRO A 1 89 ? -0.592 -1.287 26.816 1.00 73.44 89 PRO A CA 1
ATOM 662 C C . PRO A 1 89 ? -2.113 -1.335 26.967 1.00 73.44 89 PRO A C 1
ATOM 664 O O . PRO A 1 89 ? -2.798 -0.335 26.739 1.00 73.44 89 PRO A O 1
ATOM 667 N N . SER A 1 90 ? -2.644 -2.493 27.368 1.00 71.31 90 SER A N 1
ATOM 668 C CA . SER A 1 90 ? -4.039 -2.617 27.785 1.00 71.31 90 SER A CA 1
ATOM 669 C C . SER A 1 90 ? -4.299 -1.547 28.839 1.00 71.31 90 SER A C 1
ATOM 671 O O . SER A 1 90 ? -3.689 -1.577 29.908 1.00 71.31 90 SER A O 1
ATOM 673 N N . THR A 1 91 ? -5.167 -0.580 28.550 1.00 65.88 91 THR A N 1
ATOM 674 C CA . THR A 1 91 ? -5.564 0.454 29.508 1.00 65.88 91 THR A CA 1
ATOM 675 C C . THR A 1 91 ? -6.437 -0.172 30.597 1.00 65.88 91 THR A C 1
ATOM 677 O O . T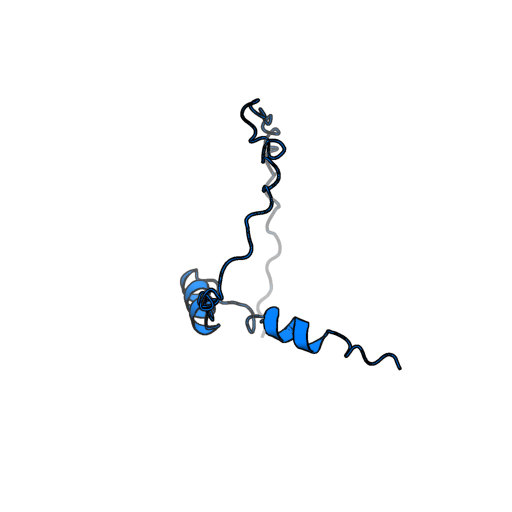HR A 1 91 ? -7.648 0.021 30.629 1.00 65.88 91 THR A O 1
ATOM 680 N N . THR A 1 92 ? -5.822 -0.948 31.483 1.00 58.50 92 THR A N 1
ATOM 681 C CA . THR A 1 92 ? -6.373 -1.327 32.781 1.00 58.50 92 THR A CA 1
ATOM 682 C C . THR A 1 92 ? -5.499 -0.653 33.827 1.00 58.50 92 THR A C 1
ATOM 684 O O . THR A 1 92 ? -4.644 -1.274 34.450 1.00 58.50 92 THR A O 1
ATOM 687 N N . GLN A 1 93 ? -5.686 0.657 33.966 1.00 51.69 93 GLN A N 1
ATOM 688 C CA . GLN A 1 93 ? -5.379 1.352 35.210 1.00 51.69 93 GLN A CA 1
ATOM 689 C C . GLN A 1 93 ? -6.653 1.240 36.049 1.00 51.69 93 GLN A C 1
ATOM 691 O O . GLN A 1 93 ? -7.708 1.707 35.615 1.00 51.69 93 GLN A O 1
ATOM 696 N N . GLN A 1 94 ? -6.560 0.508 37.160 1.00 43.47 94 GLN A N 1
ATOM 697 C CA . GLN A 1 94 ? -7.602 0.456 38.187 1.00 43.47 94 GLN A CA 1
ATOM 698 C C . GLN A 1 94 ? -7.657 1.758 38.982 1.00 43.47 94 GLN A C 1
ATOM 700 O O . GLN A 1 94 ? -6.594 2.411 39.102 1.00 43.47 94 GLN A O 1
#

Radius of gyration: 27.08 Å; chains: 1; bounding box: 75×54×48 Å